Protein AF-A0A537LN58-F1 (afdb_monomer)

Organism: NCBI:txid2569760

Radius of gyration: 13.06 Å; Cα contacts (8 Å, |Δi|>4): 88; chains: 1; bounding box: 28×25×38 Å

pLDDT: mean 79.52, std 9.52, range [53.69, 91.62]

Mean predicted aligned error: 6.78 Å

Secondary structure (DSSP, 8-state):
-HHHHGGGS-TTSEEEEEEEEEE-SSS-EEEEEEEEGGGTEEEEEEHHHHHSTTHHHHHHHHHHHHHHHHHTSPP--

Structure (mmCIF, N/CA/C/O backbone):
data_AF-A0A537LN58-F1
#
_entry.id   AF-A0A537LN58-F1
#
loop_
_atom_site.group_PDB
_atom_site.id
_atom_site.type_symbol
_atom_site.label_atom_id
_atom_site.label_alt_id
_atom_site.label_comp_id
_atom_site.label_asym_id
_atom_site.label_entity_id
_atom_site.label_seq_id
_atom_site.pdbx_PDB_ins_code
_atom_site.Cartn_x
_atom_site.Cartn_y
_atom_site.Cartn_z
_atom_site.occupancy
_atom_site.B_iso_or_equiv
_atom_site.auth_seq_id
_atom_site.auth_comp_id
_atom_site.auth_asym_id
_atom_site.auth_atom_id
_atom_site.pdbx_PDB_model_num
ATOM 1 N N . MET A 1 1 ? -9.265 -5.223 12.042 1.00 64.00 1 MET A N 1
ATOM 2 C CA . MET A 1 1 ? -8.266 -4.776 11.055 1.00 64.00 1 MET A CA 1
ATOM 3 C C . MET A 1 1 ? -8.649 -5.084 9.612 1.00 64.00 1 MET A C 1
ATOM 5 O O . MET A 1 1 ? -9.314 -4.235 9.044 1.00 64.00 1 MET A O 1
ATOM 9 N N . PHE A 1 2 ? -8.409 -6.270 9.026 1.00 61.53 2 PHE A N 1
ATOM 10 C CA . PHE A 1 2 ? -8.769 -6.552 7.609 1.00 61.53 2 PHE A CA 1
ATOM 11 C C . PHE A 1 2 ? -10.202 -6.180 7.213 1.00 61.53 2 PHE A C 1
ATOM 13 O O . PHE A 1 2 ? -10.441 -5.534 6.195 1.00 61.53 2 PHE A O 1
ATOM 20 N N . ARG A 1 3 ? -11.169 -6.567 8.052 1.00 64.06 3 ARG A N 1
ATOM 21 C CA . ARG A 1 3 ? -12.591 -6.265 7.836 1.00 64.06 3 ARG A CA 1
ATOM 22 C C . ARG A 1 3 ? -12.915 -4.768 7.835 1.00 64.06 3 ARG A C 1
ATOM 24 O O . ARG A 1 3 ? -13.911 -4.392 7.235 1.00 64.06 3 ARG A O 1
ATOM 31 N N . GLU A 1 4 ? -12.105 -3.940 8.488 1.00 71.56 4 GLU A N 1
ATOM 32 C CA . GLU A 1 4 ? -12.286 -2.481 8.545 1.00 71.56 4 GLU A CA 1
ATOM 33 C C . GLU A 1 4 ? -11.586 -1.775 7.379 1.00 71.56 4 GLU A C 1
ATOM 35 O O . GLU A 1 4 ? -12.045 -0.722 6.943 1.00 71.56 4 GLU A O 1
ATOM 40 N N . VAL A 1 5 ? -10.518 -2.376 6.844 1.00 71.69 5 VAL A N 1
ATOM 41 C CA . VAL A 1 5 ? -9.798 -1.891 5.658 1.00 71.69 5 VAL A CA 1
ATOM 42 C C . VAL A 1 5 ? -10.582 -2.173 4.377 1.00 71.69 5 VAL A C 1
ATOM 44 O O . VAL A 1 5 ? -10.692 -1.291 3.534 1.00 71.69 5 VAL A O 1
ATOM 47 N N . LEU A 1 6 ? -11.190 -3.358 4.246 1.00 69.00 6 LEU A N 1
ATOM 48 C CA . LEU A 1 6 ? -11.978 -3.756 3.069 1.00 69.00 6 LEU A CA 1
ATOM 49 C C . LEU A 1 6 ? -12.984 -2.696 2.568 1.00 69.00 6 LEU A C 1
ATOM 51 O O . LEU A 1 6 ? -12.953 -2.388 1.379 1.00 69.00 6 LEU A O 1
ATOM 55 N N . PRO A 1 7 ? -13.850 -2.097 3.411 1.00 69.94 7 PRO A N 1
ATOM 56 C CA . PRO A 1 7 ? -14.788 -1.066 2.959 1.00 69.94 7 PRO A CA 1
ATOM 57 C C . PRO A 1 7 ? -14.123 0.269 2.583 1.00 69.94 7 PRO A C 1
ATOM 59 O O . PRO A 1 7 ? -14.787 1.128 2.008 1.00 69.94 7 PRO A O 1
ATOM 62 N N . ARG A 1 8 ? -12.841 0.466 2.916 1.00 74.62 8 ARG A N 1
ATOM 63 C CA 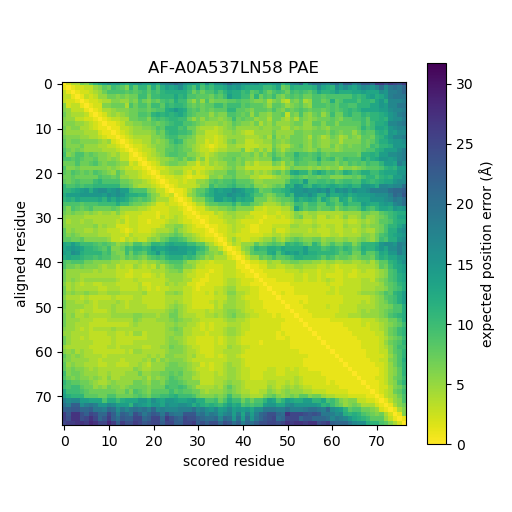. ARG A 1 8 ? -12.058 1.665 2.588 1.00 74.62 8 ARG A CA 1
ATOM 64 C C . ARG A 1 8 ? -11.130 1.477 1.397 1.00 74.62 8 ARG A C 1
ATOM 66 O O . ARG A 1 8 ? -10.346 2.363 1.121 1.00 74.62 8 ARG A O 1
ATOM 73 N N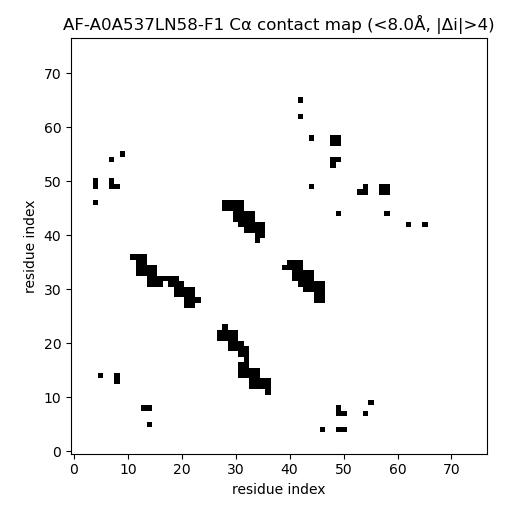 . VAL A 1 9 ? -11.162 0.351 0.700 1.00 74.12 9 VAL A N 1
ATOM 74 C CA . VAL A 1 9 ? -10.400 0.196 -0.544 1.00 74.12 9 VAL A CA 1
ATOM 75 C C . VAL A 1 9 ? -11.283 0.636 -1.716 1.00 74.12 9 VAL A C 1
ATOM 77 O O . VAL A 1 9 ? -12.500 0.457 -1.676 1.00 74.12 9 VAL A O 1
ATOM 80 N N . ASP A 1 10 ? -10.692 1.237 -2.758 1.00 75.56 10 ASP A N 1
ATOM 81 C CA . ASP A 1 10 ? -11.418 1.548 -4.000 1.00 75.56 10 ASP A CA 1
ATOM 82 C C . ASP A 1 10 ? -12.085 0.256 -4.505 1.00 75.56 10 ASP A C 1
ATOM 84 O O . ASP A 1 10 ? -11.381 -0.734 -4.690 1.00 75.56 10 ASP A O 1
ATOM 88 N N . PRO A 1 11 ? -13.407 0.230 -4.744 1.00 75.31 11 PRO A N 1
ATOM 89 C CA . PRO A 1 11 ? -14.129 -0.994 -5.095 1.00 75.31 11 PRO A CA 1
ATOM 90 C C . PRO A 1 11 ? -13.685 -1.622 -6.425 1.00 75.31 11 PRO A C 1
ATOM 92 O O . PRO A 1 11 ? -14.044 -2.760 -6.719 1.00 75.31 11 PRO A O 1
ATOM 95 N N . ARG A 1 12 ? -12.916 -0.898 -7.249 1.00 77.12 12 ARG A N 1
ATOM 96 C CA . ARG A 1 12 ? -12.287 -1.431 -8.468 1.00 77.12 12 ARG A CA 1
ATOM 97 C C . ARG A 1 12 ? -11.014 -2.229 -8.177 1.00 77.12 12 ARG A C 1
ATOM 99 O O . ARG A 1 12 ? -10.512 -2.908 -9.071 1.00 77.12 12 ARG A O 1
ATOM 106 N N . LEU A 1 13 ? -10.475 -2.119 -6.966 1.00 75.44 13 LEU A N 1
ATOM 107 C CA . LEU A 1 13 ? -9.331 -2.874 -6.478 1.00 75.44 13 LEU A CA 1
ATOM 108 C C . LEU A 1 13 ? -9.817 -4.011 -5.584 1.00 75.44 13 LEU A C 1
ATOM 110 O O . LEU A 1 13 ? -10.769 -3.869 -4.818 1.00 75.44 13 LEU A O 1
ATOM 114 N N . VAL A 1 14 ? -9.133 -5.146 -5.671 1.00 78.88 14 VAL A N 1
ATOM 115 C CA . VAL A 1 14 ? -9.407 -6.300 -4.816 1.00 78.88 14 VAL A CA 1
ATOM 116 C C . VAL A 1 14 ? -8.247 -6.458 -3.853 1.00 78.88 14 VAL A C 1
ATOM 118 O O . VAL A 1 14 ? -7.090 -6.465 -4.262 1.00 78.88 14 VAL A O 1
ATOM 121 N N . LEU A 1 15 ? -8.565 -6.577 -2.572 1.00 79.75 15 LEU A N 1
ATOM 122 C CA . LEU A 1 15 ? -7.583 -6.868 -1.543 1.00 79.75 15 LEU A CA 1
ATOM 123 C C . LEU A 1 15 ? -7.212 -8.351 -1.612 1.00 79.75 15 LEU A C 1
ATOM 125 O O . LEU A 1 15 ? -8.079 -9.217 -1.471 1.00 79.75 15 LEU A O 1
ATOM 129 N N . ASP A 1 16 ? -5.938 -8.630 -1.864 1.00 80.00 16 ASP A N 1
ATOM 130 C CA . ASP A 1 16 ? -5.427 -9.987 -1.988 1.00 80.00 16 ASP A CA 1
ATOM 131 C C . ASP A 1 16 ? -5.023 -10.512 -0.611 1.00 80.00 16 ASP A C 1
ATOM 133 O O . ASP A 1 16 ? -4.025 -10.097 -0.025 1.00 80.00 16 ASP A O 1
ATOM 137 N N . GLN A 1 17 ? -5.839 -11.409 -0.056 1.00 73.12 17 GLN A N 1
ATOM 138 C CA . GLN A 1 17 ? -5.596 -11.970 1.275 1.00 73.12 17 GLN A CA 1
ATOM 139 C C . GLN A 1 17 ? -4.346 -12.856 1.324 1.00 73.12 17 GLN A C 1
ATOM 141 O O . GLN A 1 17 ? -3.822 -13.079 2.414 1.00 73.12 17 GLN A O 1
ATOM 146 N N . GLY A 1 18 ? -3.883 -13.367 0.176 1.00 78.94 18 GLY A N 1
ATOM 147 C CA . GLY A 1 18 ? -2.631 -14.117 0.093 1.00 78.94 18 GLY A CA 1
ATOM 148 C C . GLY A 1 18 ? -1.396 -13.230 0.243 1.00 78.94 18 GLY A C 1
ATOM 149 O O . GLY A 1 18 ? -0.353 -13.716 0.670 1.00 78.94 18 GLY A O 1
ATOM 150 N N . ASP A 1 19 ? -1.538 -11.932 -0.032 1.00 81.69 19 ASP A N 1
ATOM 151 C CA . ASP A 1 19 ? -0.448 -10.954 -0.082 1.00 81.69 19 ASP A CA 1
ATOM 152 C C . ASP A 1 19 ? -0.549 -9.954 1.072 1.00 81.69 19 ASP A C 1
ATOM 154 O O . ASP A 1 19 ? -0.444 -8.734 0.926 1.00 81.69 19 ASP A O 1
ATOM 158 N N . VAL A 1 20 ? -0.797 -10.509 2.251 1.00 83.50 20 VAL A N 1
ATOM 159 C CA . VAL A 1 20 ? -0.800 -9.806 3.525 1.00 83.50 20 VAL A CA 1
ATOM 160 C C . VAL A 1 20 ? 0.468 -10.173 4.249 1.00 83.50 20 VAL A C 1
ATOM 162 O O . VAL A 1 20 ? 0.651 -11.332 4.626 1.00 83.50 20 VAL A O 1
ATOM 165 N N . HIS A 1 21 ? 1.314 -9.192 4.525 1.00 84.38 21 HIS A N 1
ATOM 166 C CA . HIS A 1 21 ? 2.525 -9.453 5.284 1.00 84.38 21 HIS A CA 1
ATOM 167 C C . HIS A 1 21 ? 2.799 -8.377 6.319 1.00 84.38 21 HIS A C 1
ATOM 169 O O . HIS A 1 21 ? 2.419 -7.214 6.189 1.00 84.38 21 HIS A O 1
ATOM 175 N N . TYR A 1 22 ? 3.476 -8.801 7.378 1.00 83.81 22 TYR A N 1
ATOM 176 C CA . TYR A 1 22 ? 4.030 -7.902 8.371 1.00 83.81 22 TYR A CA 1
ATOM 177 C C . TYR A 1 22 ? 5.446 -7.520 7.945 1.00 83.81 22 TYR A C 1
ATOM 179 O O . TYR A 1 22 ? 6.304 -8.386 7.771 1.00 83.81 22 TYR A O 1
ATOM 187 N N . VAL A 1 23 ? 5.683 -6.227 7.775 1.00 83.62 23 VAL A N 1
ATOM 188 C CA . VAL A 1 23 ? 6.991 -5.647 7.479 1.00 83.62 23 VAL A CA 1
ATOM 189 C C . VAL A 1 23 ? 7.630 -5.205 8.792 1.00 83.62 23 VAL A C 1
ATOM 191 O O . VAL A 1 23 ? 6.958 -4.622 9.638 1.00 83.62 23 VAL A O 1
ATOM 194 N N . THR A 1 24 ? 8.921 -5.479 8.985 1.00 79.06 24 THR A N 1
ATOM 195 C CA . THR A 1 24 ? 9.675 -5.066 10.185 1.00 79.06 24 THR A CA 1
ATOM 196 C C . THR A 1 24 ? 10.544 -3.830 9.959 1.00 79.06 24 THR A C 1
ATOM 198 O O . THR A 1 24 ? 10.871 -3.140 10.920 1.00 79.06 24 THR A O 1
ATOM 201 N N . GLU A 1 25 ? 10.905 -3.530 8.709 1.00 76.75 25 GLU A N 1
ATOM 202 C CA . GLU A 1 25 ? 11.805 -2.437 8.325 1.00 76.75 25 GLU A CA 1
ATOM 20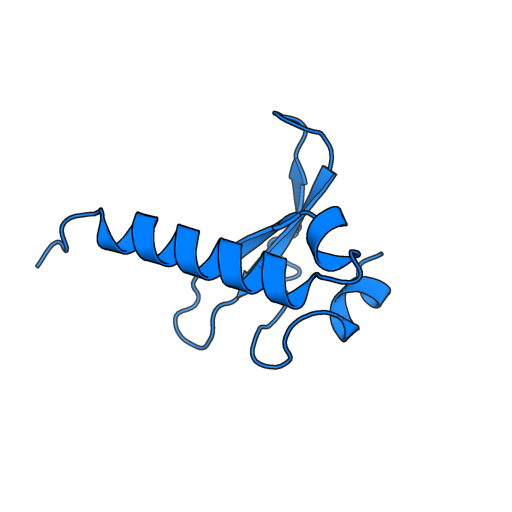3 C C . GLU A 1 25 ? 11.349 -1.786 7.006 1.00 76.75 25 GLU A C 1
ATOM 205 O O . GLU A 1 25 ? 10.826 -2.487 6.143 1.00 76.75 25 GLU A O 1
ATOM 210 N N . PRO A 1 26 ? 11.566 -0.477 6.781 1.00 65.12 26 PRO A N 1
ATOM 211 C CA . PRO A 1 26 ? 12.184 0.500 7.684 1.00 65.12 26 PRO A CA 1
ATOM 212 C C . PRO A 1 26 ? 11.250 0.983 8.807 1.00 65.12 26 PRO A C 1
ATOM 214 O O . PRO A 1 26 ? 11.715 1.597 9.763 1.00 65.12 26 PRO A O 1
ATOM 217 N N . TYR A 1 27 ? 9.952 0.682 8.721 1.00 66.38 27 TYR A N 1
ATOM 218 C CA . TYR A 1 27 ? 8.968 0.948 9.768 1.00 66.38 27 TYR A CA 1
ATOM 219 C C . TYR A 1 27 ? 8.069 -0.272 9.921 1.00 66.38 27 TYR A C 1
ATOM 221 O O . TYR A 1 27 ? 7.531 -0.768 8.932 1.00 66.38 27 TYR A O 1
ATOM 229 N N . ALA A 1 28 ? 7.925 -0.759 11.152 1.00 79.75 28 ALA A N 1
ATOM 230 C CA . ALA A 1 28 ? 7.147 -1.959 11.411 1.00 79.75 28 ALA A CA 1
ATOM 231 C C . ALA A 1 28 ? 5.645 -1.723 11.163 1.00 79.75 28 ALA A C 1
ATOM 233 O O . ALA A 1 28 ? 5.094 -0.721 11.624 1.00 79.75 28 ALA A O 1
ATOM 234 N N . GLY A 1 29 ? 4.978 -2.643 10.463 1.00 84.69 29 GLY A N 1
ATOM 235 C CA . GLY A 1 29 ? 3.551 -2.529 10.162 1.00 84.69 29 GLY A CA 1
ATOM 236 C C . GLY A 1 29 ? 3.018 -3.625 9.242 1.00 84.69 29 GLY A C 1
ATOM 237 O O . GLY A 1 29 ? 3.775 -4.413 8.685 1.00 84.69 29 GLY A O 1
ATOM 238 N N . VAL A 1 30 ? 1.695 -3.678 9.085 1.00 86.56 30 VAL A N 1
ATOM 239 C CA . VAL A 1 30 ? 1.039 -4.571 8.120 1.00 86.56 30 VAL A CA 1
ATOM 240 C C . VAL A 1 30 ? 0.955 -3.871 6.768 1.00 86.56 30 VAL A C 1
ATOM 242 O O . VAL A 1 30 ? 0.522 -2.719 6.690 1.00 86.56 30 VAL A O 1
ATOM 245 N N . GLU A 1 31 ? 1.327 -4.575 5.706 1.00 88.38 31 GLU A N 1
ATOM 246 C CA . GLU A 1 31 ? 1.051 -4.174 4.333 1.00 88.38 31 GLU A CA 1
ATOM 247 C C . GLU A 1 31 ? 0.021 -5.105 3.698 1.00 88.38 31 GLU A C 1
ATOM 249 O O . GLU A 1 31 ? 0.007 -6.319 3.910 1.00 88.38 31 GLU A O 1
ATOM 254 N N . TYR A 1 32 ? -0.851 -4.494 2.905 1.00 87.75 32 TYR A N 1
ATOM 255 C CA . TYR A 1 32 ? -1.930 -5.144 2.189 1.00 87.75 32 TYR A CA 1
ATOM 256 C C . TYR A 1 32 ? -1.635 -5.104 0.692 1.00 87.75 32 TYR A C 1
ATOM 258 O O . TYR A 1 32 ? -1.482 -4.020 0.121 1.00 87.75 32 TYR A O 1
ATOM 266 N N . GLY A 1 33 ? -1.596 -6.268 0.047 1.00 87.94 33 GLY A N 1
ATOM 267 C CA . GLY A 1 33 ? -1.560 -6.382 -1.404 1.00 87.94 33 GLY A CA 1
ATOM 268 C C . GLY A 1 33 ? -2.898 -5.984 -2.027 1.00 87.94 33 GLY A C 1
ATOM 269 O O . GLY A 1 33 ? -3.932 -6.606 -1.784 1.00 87.94 33 GLY A O 1
ATOM 270 N N . LEU A 1 34 ? -2.893 -4.938 -2.850 1.00 86.81 34 LEU A N 1
ATOM 271 C CA . LEU A 1 34 ? -4.028 -4.539 -3.677 1.00 86.81 34 LEU A CA 1
ATOM 272 C C . LEU A 1 34 ? -3.805 -5.018 -5.107 1.00 86.81 34 LEU A C 1
ATOM 274 O O . LEU A 1 34 ? -2.865 -4.589 -5.777 1.00 86.81 34 LEU A O 1
ATOM 278 N N . ARG A 1 35 ? -4.695 -5.879 -5.597 1.00 85.25 35 ARG A N 1
ATOM 279 C CA . ARG A 1 35 ? -4.659 -6.365 -6.972 1.00 85.25 35 ARG A CA 1
ATOM 280 C C . ARG A 1 35 ? -5.214 -5.303 -7.921 1.00 85.25 35 ARG A C 1
ATOM 282 O O . ARG A 1 35 ? -6.362 -4.868 -7.799 1.00 85.25 35 ARG A O 1
ATOM 289 N N . LEU A 1 36 ? -4.388 -4.898 -8.881 1.00 80.81 36 LEU A N 1
ATOM 290 C 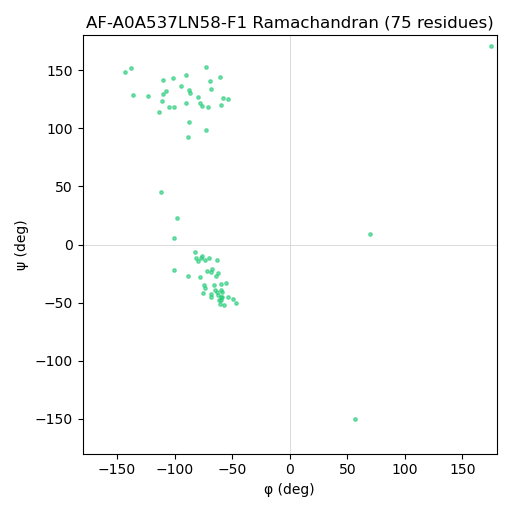CA . LEU A 1 36 ? -4.679 -3.857 -9.860 1.00 80.81 36 LEU A CA 1
ATOM 291 C C . LEU A 1 36 ? -5.376 -4.454 -11.090 1.00 80.81 36 LEU A C 1
ATOM 293 O O . LEU A 1 36 ? -4.731 -4.886 -12.041 1.00 80.81 36 LEU A O 1
ATOM 297 N N . GLY A 1 37 ? -6.710 -4.454 -11.087 1.00 70.50 37 GLY A N 1
ATOM 298 C CA . GLY A 1 37 ? -7.511 -4.896 -12.232 1.00 70.50 37 GLY A CA 1
ATOM 299 C C . GLY A 1 37 ? -7.202 -6.329 -12.690 1.00 70.50 37 GLY A C 1
ATOM 300 O O . GLY A 1 37 ? -6.825 -7.194 -11.899 1.00 70.50 37 GLY A O 1
ATOM 301 N N . SER A 1 38 ? -7.375 -6.596 -13.988 1.00 66.62 38 SER A N 1
ATOM 302 C CA . SER A 1 38 ? -7.181 -7.929 -14.578 1.00 66.62 38 SER A CA 1
ATOM 303 C C . SER A 1 38 ? -5.724 -8.276 -14.893 1.00 66.62 38 SER A C 1
ATOM 305 O O . SER A 1 38 ? -5.453 -9.403 -15.294 1.00 66.62 38 SER A O 1
ATOM 307 N N . SER A 1 39 ? -4.785 -7.336 -14.744 1.00 64.50 39 SER A N 1
ATOM 308 C CA . SER A 1 39 ? -3.366 -7.573 -15.039 1.00 64.50 39 SER A CA 1
ATOM 309 C C . SER A 1 39 ? -2.655 -8.384 -13.954 1.00 64.50 39 SER A C 1
ATOM 311 O O . SER A 1 39 ? -1.524 -8.808 -14.165 1.00 64.50 39 SER A O 1
ATOM 313 N N . GLY A 1 40 ? -3.297 -8.601 -12.800 1.00 67.69 40 GLY A N 1
ATOM 314 C CA . GLY A 1 40 ? -2.727 -9.375 -11.695 1.00 67.69 40 GLY A CA 1
ATOM 315 C C . GLY A 1 40 ? -1.552 -8.688 -10.995 1.00 67.69 40 GLY A C 1
ATOM 316 O O . GLY A 1 40 ? -0.895 -9.314 -10.172 1.00 67.69 40 GLY A O 1
ATOM 317 N N . ALA A 1 41 ? -1.281 -7.415 -11.300 1.00 78.56 41 ALA A N 1
ATOM 318 C CA . ALA A 1 41 ? -0.250 -6.653 -10.609 1.00 78.56 41 ALA A CA 1
ATOM 319 C C . ALA A 1 41 ? -0.676 -6.373 -9.161 1.00 78.56 41 ALA A C 1
ATOM 321 O O . ALA A 1 41 ? -1.840 -6.063 -8.904 1.00 78.56 41 ALA A O 1
ATOM 322 N N . LEU A 1 42 ? 0.276 -6.457 -8.232 1.00 84.88 42 LEU A N 1
ATOM 323 C CA . LEU A 1 42 ? 0.058 -6.205 -6.811 1.00 84.88 42 LEU A CA 1
ATOM 324 C C . LEU A 1 42 ? 0.700 -4.882 -6.402 1.00 84.88 42 LEU A C 1
ATOM 326 O O . LEU A 1 42 ? 1.861 -4.612 -6.712 1.00 84.88 42 LEU A O 1
ATOM 330 N N . LEU A 1 43 ? -0.067 -4.065 -5.689 1.00 87.50 43 LEU A N 1
ATOM 331 C CA . LEU A 1 43 ? 0.398 -2.849 -5.043 1.00 87.50 43 LEU A CA 1
ATOM 332 C C . LEU A 1 43 ? 0.315 -3.025 -3.530 1.00 87.50 43 LEU A C 1
ATOM 334 O O . LEU A 1 43 ? -0.782 -3.101 -2.985 1.00 87.50 43 LEU A O 1
ATOM 338 N N . PHE A 1 44 ? 1.459 -3.032 -2.854 1.00 87.44 44 PHE A N 1
ATOM 339 C CA . PHE A 1 44 ? 1.492 -3.076 -1.396 1.00 87.44 44 PHE A CA 1
ATOM 340 C C . PHE A 1 44 ? 1.229 -1.693 -0.796 1.00 87.44 44 PHE A C 1
ATOM 342 O O . PHE A 1 44 ? 1.879 -0.699 -1.146 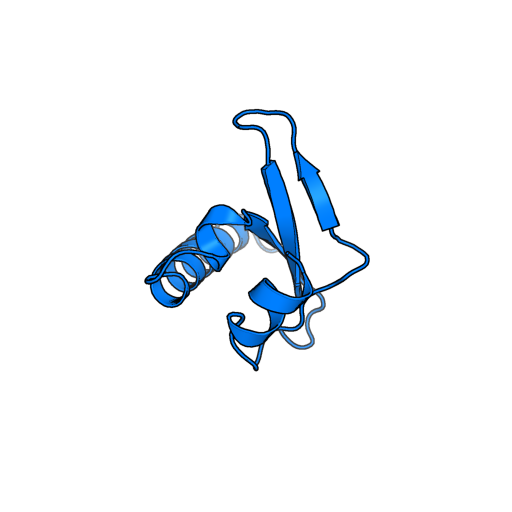1.00 87.44 44 PHE A O 1
ATOM 349 N N . MET A 1 45 ? 0.246 -1.647 0.101 1.00 89.00 45 MET A N 1
ATOM 350 C CA . MET A 1 45 ? -0.187 -0.456 0.823 1.00 89.00 45 MET A CA 1
ATOM 351 C C . MET A 1 45 ? -0.092 -0.692 2.336 1.00 89.00 45 MET A C 1
ATOM 353 O O . MET A 1 45 ? -0.678 -1.662 2.824 1.00 89.00 45 MET A O 1
ATOM 357 N N . PRO A 1 46 ? 0.580 0.190 3.096 1.00 88.88 46 PRO A N 1
ATOM 358 C CA . PRO A 1 46 ? 0.578 0.127 4.551 1.00 88.88 46 PRO A CA 1
ATOM 359 C C . PRO A 1 46 ? -0.830 0.269 5.125 1.00 88.88 46 PRO A C 1
ATOM 361 O O . PRO A 1 46 ? -1.640 1.069 4.651 1.00 88.88 46 PRO A O 1
ATOM 364 N N . GLU A 1 47 ? -1.100 -0.444 6.214 1.00 87.75 47 GLU A N 1
ATOM 365 C CA . GLU A 1 47 ? -2.369 -0.358 6.934 1.00 87.75 47 GLU A CA 1
ATOM 366 C C . GLU A 1 47 ? -2.725 1.072 7.329 1.00 87.75 47 GLU A C 1
ATOM 368 O O . GLU A 1 47 ? -3.860 1.506 7.143 1.00 87.75 47 GLU A O 1
ATOM 373 N N . GLY A 1 48 ? -1.743 1.810 7.855 1.00 86.56 48 GLY A N 1
ATOM 374 C CA . GLY A 1 48 ? -1.931 3.185 8.305 1.00 86.56 48 GLY A CA 1
ATOM 375 C C . GLY A 1 48 ? -2.404 4.111 7.186 1.00 86.56 48 GLY A C 1
ATOM 376 O O . GLY A 1 48 ? -3.221 4.992 7.438 1.00 86.56 48 GLY A O 1
ATOM 377 N N . ASP A 1 49 ? -1.967 3.870 5.947 1.00 88.50 49 ASP A N 1
ATOM 378 C CA . ASP A 1 49 ? -2.388 4.662 4.791 1.00 88.50 49 ASP A CA 1
ATOM 379 C C . ASP A 1 49 ? -3.824 4.337 4.365 1.00 88.50 49 ASP A C 1
ATOM 381 O O . ASP A 1 49 ? -4.556 5.239 3.96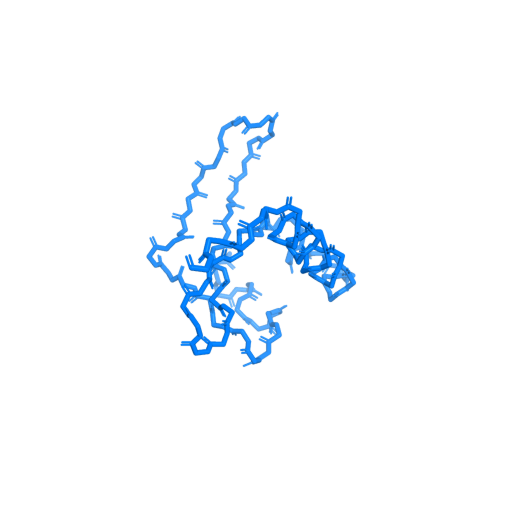2 1.00 88.50 49 ASP A O 1
ATOM 385 N N . LEU A 1 50 ? -4.256 3.077 4.493 1.00 87.31 50 LEU A N 1
ATOM 386 C CA . LEU A 1 50 ? -5.637 2.663 4.203 1.00 87.31 50 LEU A CA 1
ATOM 387 C C . LEU A 1 50 ? -6.613 3.024 5.335 1.00 87.31 50 LEU A C 1
ATOM 389 O O . LEU A 1 50 ? -7.802 3.251 5.104 1.00 87.31 50 LEU A O 1
ATOM 393 N N . ALA A 1 51 ? -6.121 3.096 6.572 1.00 86.69 51 ALA A N 1
ATOM 394 C CA . ALA A 1 51 ? -6.891 3.502 7.742 1.00 86.69 51 ALA A CA 1
ATOM 395 C C . ALA A 1 51 ? -7.010 5.032 7.889 1.00 86.69 51 ALA A C 1
ATOM 397 O O . ALA A 1 51 ? -7.820 5.509 8.693 1.00 86.69 51 ALA A O 1
ATOM 398 N N . ALA A 1 52 ? -6.246 5.812 7.123 1.00 88.25 52 ALA A N 1
ATOM 399 C CA . ALA A 1 52 ? -6.287 7.266 7.183 1.00 88.25 52 ALA A CA 1
ATOM 400 C C . ALA A 1 52 ? -7.579 7.845 6.554 1.00 88.25 52 ALA A C 1
ATOM 402 O O . ALA A 1 52 ? -8.181 7.222 5.674 1.00 88.25 52 ALA A O 1
ATOM 403 N N . PRO A 1 53 ? -8.048 9.033 6.984 1.00 88.88 53 PRO A N 1
ATOM 404 C CA . PRO A 1 53 ? -9.205 9.694 6.369 1.00 88.88 53 PRO A CA 1
ATOM 405 C C . PRO A 1 53 ? -8.986 10.100 4.903 1.00 88.88 53 PRO A C 1
ATOM 407 O O . PRO A 1 53 ? -9.947 10.178 4.147 1.00 88.88 53 PRO A O 1
ATOM 410 N N . ASP A 1 54 ? -7.733 10.345 4.513 1.00 90.81 54 ASP A N 1
ATOM 411 C CA . ASP A 1 54 ? -7.271 10.760 3.181 1.00 90.81 54 ASP A CA 1
ATOM 412 C C . ASP A 1 54 ? -6.749 9.580 2.334 1.00 90.81 54 ASP A C 1
ATOM 414 O O . ASP A 1 54 ? -5.953 9.762 1.408 1.00 90.81 54 ASP A O 1
ATOM 418 N N . TRP A 1 55 ? -7.174 8.350 2.642 1.00 88.25 55 TRP A N 1
ATOM 419 C CA . TRP A 1 55 ? -6.652 7.130 2.016 1.00 88.25 55 TRP A CA 1
ATOM 420 C C . TRP A 1 55 ? -6.751 7.133 0.483 1.00 88.25 55 TRP A C 1
ATOM 422 O O . TRP A 1 55 ? -5.867 6.591 -0.181 1.00 88.25 55 TRP A O 1
ATOM 432 N N . GLN A 1 56 ? -7.780 7.759 -0.108 1.00 89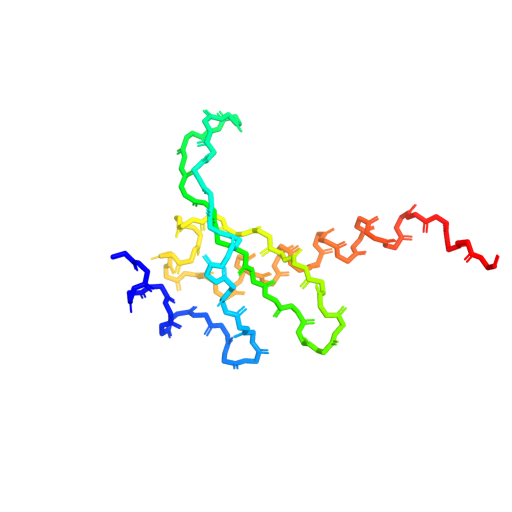.00 56 GLN A N 1
ATOM 433 C CA . GLN A 1 56 ? -7.930 7.828 -1.566 1.00 89.00 56 GLN A CA 1
ATOM 434 C C . GLN A 1 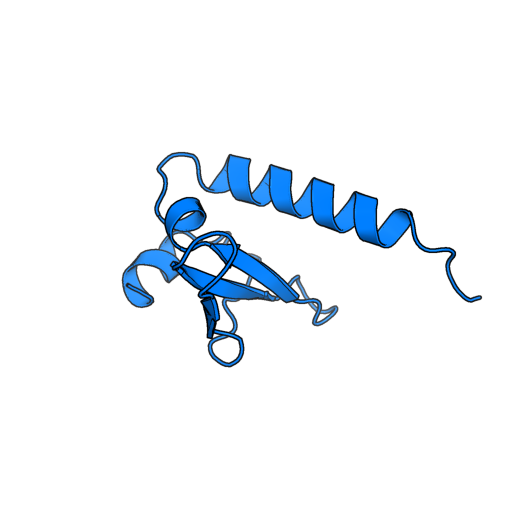56 ? -6.785 8.603 -2.220 1.00 89.00 56 GLN A C 1
ATOM 436 O O . GLN A 1 56 ? -6.294 8.211 -3.282 1.00 89.00 56 GLN A O 1
ATOM 441 N N . ASP A 1 57 ? -6.360 9.703 -1.600 1.00 91.62 57 ASP A N 1
ATOM 442 C CA . ASP A 1 57 ? -5.281 10.537 -2.121 1.00 91.62 57 ASP A CA 1
ATOM 443 C C . ASP A 1 57 ? -3.928 9.843 -1.935 1.00 91.62 57 ASP A C 1
ATOM 445 O O . ASP A 1 57 ? -3.102 9.846 -2.852 1.00 91.62 57 ASP A O 1
ATOM 449 N N . ARG A 1 58 ? -3.737 9.143 -0.808 1.00 91.31 58 ARG A N 1
ATOM 450 C CA . ARG A 1 58 ? -2.556 8.296 -0.560 1.00 91.31 58 ARG A CA 1
ATOM 451 C C . ARG A 1 58 ? -2.444 7.158 -1.570 1.00 91.31 58 ARG A C 1
ATOM 453 O O . ARG A 1 58 ? -1.387 6.972 -2.173 1.00 91.31 58 ARG A O 1
ATOM 460 N N . LEU A 1 59 ? -3.543 6.443 -1.814 1.00 88.69 59 LEU A N 1
ATOM 461 C CA . LEU A 1 59 ? -3.621 5.387 -2.822 1.00 88.69 59 LEU A CA 1
ATOM 462 C C . LEU A 1 59 ? -3.299 5.934 -4.217 1.00 88.69 59 LEU A C 1
ATOM 464 O O . LEU A 1 59 ? -2.503 5.339 -4.942 1.00 88.69 59 LEU A O 1
ATOM 468 N N . ARG A 1 60 ? -3.865 7.090 -4.587 1.00 89.62 60 ARG A N 1
ATOM 469 C CA . ARG A 1 60 ? -3.568 7.747 -5.867 1.00 89.62 60 ARG A CA 1
ATOM 470 C C . ARG A 1 60 ? -2.086 8.088 -5.990 1.00 89.62 60 ARG A C 1
ATOM 472 O O . ARG A 1 60 ? -1.473 7.765 -7.003 1.00 89.62 60 ARG A O 1
ATOM 479 N N . ALA A 1 61 ? -1.492 8.689 -4.960 1.00 91.25 61 ALA A N 1
ATOM 480 C CA . ALA A 1 61 ? -0.070 9.017 -4.951 1.00 91.25 61 ALA A CA 1
ATOM 481 C C . ALA A 1 61 ? 0.808 7.764 -5.101 1.00 91.25 61 ALA A C 1
ATOM 483 O O . ALA A 1 61 ? 1.804 7.787 -5.831 1.00 91.25 61 ALA A O 1
ATOM 484 N N . ARG A 1 62 ? 0.418 6.653 -4.462 1.00 88.56 62 ARG A N 1
ATOM 485 C CA . ARG A 1 62 ? 1.125 5.374 -4.562 1.00 88.56 62 ARG A CA 1
ATOM 486 C C . ARG A 1 62 ? 1.006 4.753 -5.952 1.00 88.56 62 ARG A C 1
ATOM 488 O O . ARG A 1 62 ? 2.015 4.301 -6.485 1.00 88.56 62 ARG A O 1
ATOM 495 N N . LEU A 1 63 ? -0.178 4.792 -6.564 1.00 87.25 63 LEU A N 1
ATOM 496 C CA . LEU A 1 63 ? -0.394 4.351 -7.945 1.00 87.25 63 LEU A CA 1
ATOM 497 C C . LEU A 1 63 ? 0.459 5.155 -8.932 1.00 87.25 63 LEU A C 1
ATOM 499 O O . LEU A 1 63 ? 1.124 4.566 -9.779 1.00 87.25 63 LEU A O 1
ATOM 503 N N . GLU A 1 64 ? 0.515 6.480 -8.789 1.00 88.94 64 GLU A N 1
ATOM 504 C CA . GLU A 1 64 ? 1.366 7.334 -9.629 1.00 88.94 64 GLU A CA 1
ATOM 505 C C . GLU A 1 64 ? 2.863 7.067 -9.412 1.00 88.94 64 GLU A C 1
ATOM 507 O O . GLU A 1 64 ? 3.663 7.161 -10.343 1.00 88.94 64 GLU A O 1
ATOM 512 N N . ALA A 1 65 ? 3.281 6.738 -8.188 1.00 86.38 65 ALA A N 1
ATOM 513 C CA . ALA A 1 65 ? 4.657 6.326 -7.913 1.00 86.38 65 ALA A CA 1
ATOM 514 C C . ALA A 1 65 ? 4.979 4.961 -8.545 1.00 86.38 65 ALA A C 1
ATOM 516 O O . ALA A 1 65 ? 6.014 4.824 -9.195 1.00 86.38 65 ALA A O 1
ATOM 517 N N . ALA A 1 66 ? 4.085 3.978 -8.408 1.00 83.81 66 ALA A N 1
ATOM 518 C CA . ALA A 1 66 ? 4.235 2.654 -9.005 1.00 83.81 66 ALA A CA 1
ATOM 519 C C . ALA A 1 66 ? 4.266 2.729 -10.536 1.00 83.81 66 ALA A C 1
ATOM 521 O O . ALA A 1 66 ? 5.137 2.132 -11.164 1.00 83.81 66 ALA A O 1
ATOM 522 N N . LYS A 1 67 ? 3.379 3.528 -11.138 1.00 84.19 67 LYS A N 1
ATOM 523 C CA . LYS A 1 67 ? 3.368 3.797 -12.577 1.00 84.19 67 LYS A CA 1
ATOM 524 C C . LYS A 1 67 ? 4.703 4.376 -13.044 1.00 84.19 67 LYS A C 1
ATOM 526 O O . LYS A 1 67 ? 5.311 3.808 -13.942 1.00 84.19 67 LYS A O 1
ATOM 531 N N . ARG A 1 68 ? 5.196 5.441 -12.398 1.00 84.69 68 ARG A N 1
ATOM 532 C CA . ARG A 1 68 ? 6.498 6.052 -12.729 1.00 84.69 68 ARG A CA 1
ATOM 533 C C . ARG A 1 68 ? 7.660 5.073 -12.588 1.00 84.69 68 ARG A C 1
ATOM 535 O O . ARG A 1 68 ? 8.550 5.071 -13.430 1.00 84.69 68 ARG A O 1
ATOM 542 N N . TYR A 1 69 ? 7.652 4.247 -11.541 1.00 81.06 69 TYR A N 1
ATOM 543 C CA . TYR A 1 69 ? 8.659 3.206 -11.349 1.00 81.06 69 TYR A CA 1
ATOM 544 C C . TYR A 1 69 ? 8.642 2.213 -12.513 1.00 81.06 69 TYR A C 1
ATOM 546 O O . TYR A 1 69 ? 9.676 1.999 -13.133 1.00 81.06 69 TYR A O 1
ATOM 554 N N . LEU A 1 70 ? 7.469 1.675 -12.861 1.00 77.75 70 LEU A N 1
ATOM 555 C CA . LEU A 1 70 ? 7.304 0.709 -13.950 1.00 77.75 70 LEU A CA 1
ATOM 556 C C . LEU A 1 70 ? 7.625 1.300 -15.331 1.00 77.75 70 LEU A C 1
ATOM 558 O O . LEU A 1 70 ? 8.239 0.627 -16.151 1.00 77.75 70 LEU A O 1
ATOM 562 N N . GLU A 1 71 ? 7.245 2.553 -15.588 1.00 81.12 71 GLU A N 1
ATOM 563 C CA . GLU A 1 71 ? 7.574 3.274 -16.826 1.00 81.12 71 GLU A CA 1
ATOM 564 C C . GLU A 1 71 ? 9.071 3.600 -16.942 1.00 81.12 71 GLU A C 1
ATOM 566 O O . GLU A 1 71 ? 9.574 3.765 -18.051 1.00 81.12 71 GLU A O 1
ATOM 571 N N . GLY A 1 72 ? 9.792 3.667 -15.818 1.00 75.75 72 GLY A N 1
ATOM 572 C CA . GLY A 1 72 ? 11.239 3.873 -15.781 1.00 75.75 72 GLY A CA 1
ATOM 573 C C . GLY A 1 72 ? 12.064 2.653 -16.203 1.00 75.75 72 GLY A C 1
ATOM 574 O O . GLY A 1 72 ? 13.258 2.797 -16.467 1.00 75.75 72 GLY A O 1
ATOM 575 N N . PHE A 1 73 ? 11.459 1.463 -16.296 1.00 67.31 73 PHE A N 1
ATOM 576 C CA . PHE A 1 73 ? 12.131 0.286 -16.841 1.00 67.31 73 PHE A CA 1
ATOM 577 C C . PHE A 1 73 ? 11.975 0.253 -18.362 1.00 67.31 73 PHE A C 1
ATOM 579 O O . PHE A 1 73 ? 10.849 0.358 -18.858 1.00 67.31 73 PHE A O 1
ATOM 586 N N . PRO A 1 74 ? 13.068 0.070 -19.129 1.00 60.66 74 PRO A N 1
ATOM 587 C CA . PRO A 1 74 ? 12.948 -0.126 -20.563 1.00 60.66 74 PRO A CA 1
ATOM 588 C C . PRO A 1 74 ? 12.067 -1.350 -20.809 1.00 60.66 74 PRO A C 1
ATOM 590 O O . PRO A 1 74 ? 12.319 -2.432 -20.267 1.00 60.66 74 PRO A O 1
ATOM 593 N N . ARG A 1 75 ? 11.012 -1.167 -21.609 1.00 61.50 75 ARG A N 1
ATOM 594 C CA . ARG A 1 75 ? 10.198 -2.287 -22.076 1.00 61.50 75 ARG A CA 1
ATOM 595 C C . ARG A 1 75 ? 11.134 -3.204 -22.858 1.00 61.50 75 ARG A C 1
ATOM 597 O O . ARG A 1 75 ? 11.797 -2.764 -23.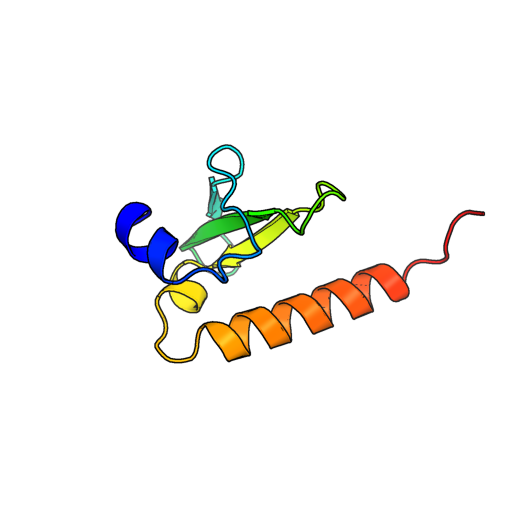791 1.00 61.50 75 ARG A O 1
ATOM 604 N N . ARG A 1 76 ? 11.267 -4.451 -22.403 1.00 53.69 76 ARG A N 1
ATOM 605 C CA . ARG A 1 76 ? 11.860 -5.502 -23.226 1.00 53.69 76 ARG A CA 1
ATOM 606 C C . ARG A 1 76 ? 10.819 -5.830 -24.286 1.00 53.69 76 ARG A C 1
ATOM 608 O O . ARG A 1 76 ? 9.843 -6.507 -23.971 1.00 53.69 76 ARG A O 1
ATOM 615 N N . ASP A 1 77 ? 11.009 -5.243 -25.460 1.00 53.75 77 ASP A N 1
ATOM 616 C CA . ASP A 1 77 ? 10.356 -5.666 -26.697 1.00 53.75 77 ASP A CA 1
ATOM 617 C C . ASP A 1 77 ? 10.783 -7.099 -27.060 1.00 53.75 77 ASP A C 1
ATOM 619 O O . ASP A 1 77 ? 11.960 -7.456 -26.793 1.00 53.75 77 ASP A O 1
#

Sequence (77 aa):
MFREVLPRVDPRLVLDQGDVHYVTEPYAGVEYGLRLGSSGALLFMPEGDLAAPDWQDRLRARLEAAKRYLEGFPRRD

Foldseek 3Di:
DVVVLVVLDDPQKDWDPVPWDFDVPPHTFIWIWIQHHPPRDTQTDGPCLSPDPCNVVVVVVSVVVVVVVVVPDPPPD

Nearest PDB structures (foldseek):
  8qqu-assembly1_D  TM=3.675E-01  e=2.909E+00  Escherichia coli
  8qqs-assembly1_D  TM=3.578E-01  e=3.310E+00  Escherichia coli
  9gbv-assembly1_D  TM=3.261E-01  e=2.106E+00  Escherichia coli
  8qqs-assembly1_B  TM=3.153E-01  e=5.203E+00  Escherichia coli

Solvent-accessible surface area (backbone atoms only — not comparable to full-atom values): 4637 Å² total; per-residue (Å²): 106,72,82,67,40,59,84,59,48,63,85,79,45,46,78,38,79,89,46,58,45,77,38,74,68,99,61,68,45,48,31,40,20,32,30,51,60,93,77,69,44,71,46,77,40,50,48,69,51,47,70,38,96,59,22,69,60,51,51,48,54,48,51,56,48,52,50,52,56,60,68,69,47,82,79,84,124